Protein AF-T1GDN4-F1 (afdb_monomer_lite)

Secondary structure (DSSP, 8-state):
-HHHHHHHHHHHHHHHHHHHHHHTSHHHHHHHS-TTS--HHHHHHHHHTSS-HHHHHHHHHHHHHHHTPPPPP--S-HHHHHHTT-TTS--GGGSTTTTHHHHHHHHHSPPTTTTS--HHHHHHHHHHHHHHHTTTT--

Organism: Megaselia scalaris (NCBI:txid36166)

Sequence (139 aa):
MDKNKDARELRYTSSRLALLSVLKSWTGILEFCDPSRPSGLKAVVDILYLNQLDVRKAILDLFYELIGLPQIIWTDEYSVALSLVDPSDFQDAWLLNNGFVAMEGRCILPSLANRVPNICEQNLAIILYSFLETGLLRT

Foldseek 3Di:
DVVVVVVVVVVLVVVLVVLLVLLLDPNSCCVQLPPVDDRVLLVLLVQCVDPDPVSVVSSVVSVCVSLVADDFDDDPDPVNRVVVRPLLDDDPCCDPVHQNPNVSCVSPPDDPCVVPDDVSVVSSVSSVVSNVVSPSPVD

Radius of gyration: 18.45 Å; chains: 1; bounding box: 52×32×52 Å

Structure (mmCIF, N/CA/C/O backbone):
data_AF-T1GDN4-F1
#
_entry.id   AF-T1GDN4-F1
#
loop_
_atom_site.group_PDB
_atom_site.id
_atom_site.type_symbol
_atom_site.label_atom_id
_atom_site.label_alt_id
_atom_site.label_comp_id
_atom_site.label_asym_id
_atom_site.label_entity_id
_atom_site.label_seq_id
_atom_site.pdbx_PDB_ins_code
_atom_site.Cartn_x
_atom_site.Cartn_y
_atom_site.Cartn_z
_atom_site.occupancy
_atom_site.B_iso_or_equiv
_atom_site.auth_seq_id
_atom_site.auth_comp_id
_atom_site.auth_asym_id
_atom_site.auth_atom_id
_atom_site.pdbx_PDB_model_num
ATOM 1 N N . MET A 1 1 ? -27.683 11.343 -9.724 1.00 53.19 1 MET A N 1
ATOM 2 C CA . MET A 1 1 ? -27.254 10.124 -9.009 1.00 53.19 1 MET A CA 1
ATOM 3 C C . MET A 1 1 ? -25.727 10.030 -8.947 1.00 53.19 1 MET A C 1
ATOM 5 O O . MET A 1 1 ? -25.234 9.718 -7.874 1.00 53.19 1 MET A O 1
ATOM 9 N N . ASP A 1 2 ? -24.997 10.434 -10.000 1.00 66.88 2 ASP A N 1
ATOM 10 C CA . ASP A 1 2 ? -23.515 10.489 -10.030 1.00 66.88 2 ASP A CA 1
ATOM 11 C C . ASP A 1 2 ? -22.856 11.321 -8.928 1.00 66.88 2 ASP A C 1
ATOM 13 O O . ASP A 1 2 ? -22.033 10.806 -8.185 1.00 66.88 2 ASP A O 1
ATOM 17 N N . LYS A 1 3 ? -23.290 12.573 -8.723 1.00 73.94 3 LYS A N 1
ATOM 18 C CA . LYS A 1 3 ? -22.607 13.495 -7.792 1.00 73.94 3 LYS A CA 1
ATOM 19 C C . LYS A 1 3 ? -22.409 12.953 -6.369 1.00 73.94 3 LYS A C 1
ATOM 21 O O . LYS A 1 3 ? -21.459 13.336 -5.696 1.00 73.94 3 LYS A O 1
ATOM 26 N N . ASN A 1 4 ? -23.318 12.102 -5.885 1.00 79.38 4 ASN A N 1
ATOM 27 C CA . ASN A 1 4 ? -23.214 11.531 -4.539 1.00 79.38 4 ASN A CA 1
ATOM 28 C C . ASN A 1 4 ? -22.247 10.335 -4.492 1.00 79.38 4 ASN A C 1
ATOM 30 O O . ASN A 1 4 ? -21.614 10.092 -3.466 1.00 79.38 4 ASN A O 1
ATOM 34 N N . LYS A 1 5 ? -22.115 9.606 -5.606 1.00 81.50 5 LYS A N 1
ATOM 35 C CA . LYS A 1 5 ? -21.137 8.531 -5.766 1.00 81.50 5 LYS A CA 1
ATOM 36 C C . LYS A 1 5 ? -19.724 9.113 -5.853 1.00 81.50 5 LYS A C 1
ATOM 38 O O . LYS A 1 5 ? -18.879 8.725 -5.053 1.00 81.50 5 LYS A O 1
ATOM 43 N N . ASP A 1 6 ? -19.531 10.140 -6.679 1.00 86.38 6 ASP A N 1
ATOM 44 C CA . ASP A 1 6 ? -18.246 10.841 -6.822 1.00 86.38 6 ASP A CA 1
ATOM 45 C C . ASP A 1 6 ? -17.782 11.450 -5.491 1.00 86.38 6 ASP A C 1
ATOM 47 O O . ASP A 1 6 ? -16.626 11.328 -5.090 1.00 86.38 6 ASP A O 1
ATOM 51 N N . ALA A 1 7 ? -18.707 12.065 -4.745 1.00 90.75 7 ALA A N 1
ATOM 52 C CA . ALA A 1 7 ? -18.406 12.621 -3.429 1.00 90.75 7 ALA A CA 1
ATOM 53 C C . ALA A 1 7 ? -17.996 11.544 -2.411 1.00 90.75 7 ALA A C 1
ATOM 55 O O . ALA A 1 7 ? -17.174 11.808 -1.532 1.00 90.75 7 ALA A O 1
ATOM 56 N N . ARG A 1 8 ? -18.564 10.335 -2.503 1.00 86.69 8 ARG A N 1
ATOM 57 C CA . ARG A 1 8 ? -18.200 9.202 -1.643 1.00 86.69 8 ARG A CA 1
ATOM 58 C C . ARG A 1 8 ? -16.817 8.660 -2.003 1.00 86.69 8 ARG A C 1
ATOM 60 O O . ARG A 1 8 ? -16.023 8.425 -1.097 1.00 86.69 8 ARG A O 1
ATOM 67 N N . GLU A 1 9 ? -16.519 8.510 -3.288 1.00 88.12 9 GLU A N 1
ATOM 68 C CA . GLU A 1 9 ? -15.201 8.079 -3.772 1.00 88.12 9 GLU A CA 1
ATOM 69 C C . GLU A 1 9 ? -14.108 9.071 -3.360 1.00 88.12 9 GLU A C 1
ATOM 71 O O . GLU A 1 9 ? -13.116 8.672 -2.752 1.00 88.12 9 GLU A O 1
ATOM 76 N N . LEU A 1 10 ? -14.345 10.374 -3.545 1.00 91.94 10 LEU A N 1
ATOM 77 C CA . LEU A 1 10 ? -13.427 11.426 -3.104 1.00 91.94 10 LEU A CA 1
ATOM 78 C C . LEU A 1 10 ? -13.133 11.340 -1.599 1.00 91.94 10 LEU A C 1
ATOM 80 O O . LEU A 1 10 ? -11.984 11.478 -1.174 1.00 91.94 10 LEU A O 1
ATOM 84 N N . ARG A 1 11 ? -14.165 11.090 -0.781 1.00 91.19 11 ARG A N 1
ATOM 85 C CA . ARG A 1 11 ? -14.001 10.914 0.668 1.00 91.19 11 ARG A CA 1
ATOM 86 C C . ARG A 1 11 ? -13.114 9.715 0.976 1.00 91.19 11 ARG A C 1
ATOM 88 O O . ARG A 1 11 ? -12.174 9.889 1.744 1.00 91.19 11 ARG A O 1
ATOM 95 N N . TYR A 1 12 ? -13.342 8.563 0.346 1.00 89.25 12 TYR A N 1
ATOM 96 C CA . TYR A 1 12 ? -12.489 7.388 0.543 1.00 89.25 12 TYR A CA 1
ATOM 97 C C . TYR A 1 12 ? -11.032 7.646 0.157 1.00 89.25 12 TYR A C 1
ATOM 99 O O . TYR A 1 12 ? -10.131 7.316 0.930 1.00 89.25 12 TYR A O 1
ATOM 107 N N . THR A 1 13 ? -10.784 8.280 -0.989 1.00 91.12 13 THR A N 1
ATOM 108 C CA . THR A 1 13 ? -9.422 8.613 -1.424 1.00 91.12 13 THR A CA 1
ATOM 109 C C . THR A 1 13 ? -8.752 9.580 -0.451 1.00 91.12 13 THR A C 1
ATOM 111 O O . THR A 1 13 ? -7.620 9.346 -0.034 1.00 91.12 13 THR A O 1
ATOM 114 N N . SER A 1 14 ? -9.460 10.629 -0.022 1.00 93.75 14 SER A N 1
ATOM 115 C CA . SER A 1 14 ? -8.927 11.597 0.944 1.00 93.75 14 SER A CA 1
ATOM 116 C C . SER A 1 14 ? -8.620 10.964 2.305 1.00 93.75 14 SER A C 1
ATOM 118 O O . SER A 1 14 ? -7.544 11.199 2.852 1.00 93.75 14 SER A O 1
ATOM 120 N N . SER A 1 15 ? -9.506 10.106 2.828 1.00 92.56 15 SER A N 1
ATOM 121 C CA . SER A 1 15 ? -9.285 9.412 4.099 1.00 92.56 15 SER A CA 1
ATOM 122 C C . SER A 1 15 ? -8.142 8.410 4.005 1.00 92.56 15 SER A C 1
ATOM 124 O O . SER A 1 15 ? -7.339 8.323 4.929 1.00 92.56 15 SER A O 1
ATOM 126 N N . ARG A 1 16 ? -8.029 7.688 2.884 1.00 92.88 16 ARG A N 1
ATOM 127 C CA . ARG A 1 16 ? -6.924 6.757 2.629 1.00 92.88 16 ARG A CA 1
ATOM 128 C C . ARG A 1 16 ? -5.589 7.495 2.629 1.00 92.88 16 ARG A C 1
ATOM 130 O O . ARG A 1 16 ? -4.697 7.113 3.376 1.00 92.88 16 ARG A O 1
ATOM 137 N N . LEU A 1 17 ? -5.469 8.586 1.873 1.00 94.00 17 LEU A N 1
ATOM 138 C CA . LEU A 1 17 ? -4.240 9.387 1.826 1.00 94.00 17 LEU A CA 1
ATOM 139 C C . LEU A 1 17 ? -3.889 10.005 3.185 1.00 94.00 17 LEU A C 1
ATOM 141 O O . LEU A 1 17 ? -2.719 10.025 3.560 1.00 94.00 17 LEU A O 1
ATOM 145 N N . ALA A 1 18 ? -4.888 10.475 3.938 1.00 93.69 18 ALA A N 1
ATOM 146 C CA . ALA A 1 18 ? -4.680 11.008 5.281 1.00 93.69 18 ALA A CA 1
ATOM 147 C C . ALA A 1 18 ? -4.193 9.930 6.263 1.00 93.69 18 ALA A C 1
ATOM 149 O O . ALA A 1 18 ? -3.255 10.163 7.018 1.00 93.69 18 ALA A O 1
ATOM 150 N N . LEU A 1 19 ? -4.785 8.733 6.239 1.00 92.75 19 LEU A N 1
ATOM 151 C CA . LEU A 1 19 ? -4.333 7.625 7.082 1.00 92.75 19 LEU A CA 1
ATOM 152 C C . LEU A 1 19 ? -2.925 7.166 6.699 1.00 92.75 19 LEU A C 1
ATOM 154 O O . LEU A 1 19 ? -2.099 6.943 7.578 1.00 92.75 19 LEU A O 1
ATOM 158 N N . LEU A 1 20 ? -2.621 7.077 5.404 1.00 93.31 20 LEU A N 1
ATOM 159 C CA . LEU A 1 20 ? -1.283 6.717 4.933 1.00 93.31 20 LEU A CA 1
ATOM 160 C C . LEU A 1 20 ? -0.230 7.737 5.351 1.00 93.31 20 LEU A C 1
ATOM 162 O O . LEU A 1 20 ? 0.859 7.339 5.755 1.00 93.31 20 LEU A O 1
ATOM 166 N N . SER A 1 21 ? -0.527 9.035 5.270 1.00 92.12 21 SER A N 1
ATOM 167 C CA . SER A 1 21 ? 0.432 10.069 5.664 1.00 92.12 21 SER A CA 1
ATOM 168 C C . SER A 1 21 ? 0.699 10.050 7.169 1.00 92.12 21 SER A C 1
ATOM 170 O O . SER A 1 21 ? 1.854 10.160 7.579 1.00 92.12 21 SER A O 1
ATOM 172 N N . VAL A 1 22 ? -0.335 9.820 7.985 1.00 92.12 22 VAL A N 1
ATOM 173 C CA . VAL A 1 22 ? -0.204 9.655 9.439 1.00 92.12 22 VAL A CA 1
ATOM 174 C C . VAL A 1 22 ? 0.612 8.403 9.762 1.00 92.12 22 VAL A C 1
ATOM 176 O O . VAL A 1 22 ? 1.624 8.507 10.4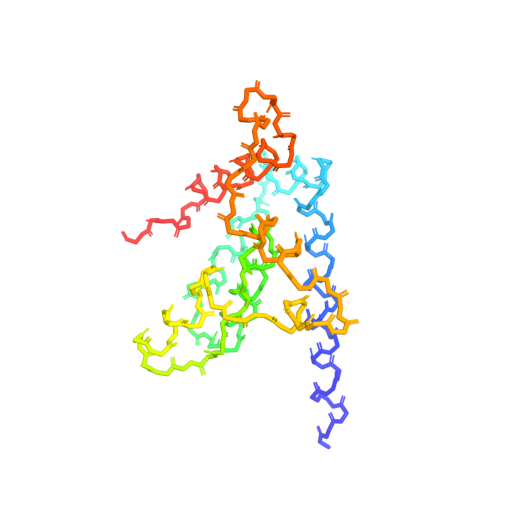52 1.00 92.12 22 VAL A O 1
ATOM 179 N N . LEU A 1 23 ? 0.237 7.241 9.223 1.00 89.56 23 LEU A N 1
ATOM 180 C CA . LEU A 1 23 ? 0.871 5.956 9.540 1.00 89.56 23 LEU A CA 1
ATOM 181 C C . LEU A 1 23 ? 2.284 5.807 8.962 1.00 89.56 23 LEU A C 1
ATOM 183 O O . LEU A 1 23 ? 3.060 5.014 9.478 1.00 89.56 23 LEU A O 1
ATOM 187 N N . LYS A 1 24 ? 2.651 6.560 7.919 1.00 89.00 24 LYS A N 1
ATOM 188 C CA . LYS A 1 24 ? 4.036 6.614 7.413 1.00 89.00 24 LYS A CA 1
ATOM 189 C C . LYS A 1 24 ? 4.913 7.609 8.182 1.00 89.00 24 LYS A C 1
ATOM 191 O O . LYS A 1 24 ? 6.123 7.633 7.969 1.00 89.00 24 LYS A O 1
ATOM 196 N N . SER A 1 25 ? 4.333 8.421 9.067 1.00 90.31 25 SER A N 1
ATOM 197 C CA . SER A 1 25 ? 5.066 9.370 9.907 1.00 90.31 25 SER A CA 1
ATOM 198 C C . SER A 1 25 ? 5.299 8.810 11.311 1.00 90.31 25 SER A C 1
ATOM 200 O O . SER A 1 25 ? 4.395 8.252 11.926 1.00 90.31 25 SER A O 1
ATOM 202 N N . TRP A 1 26 ? 6.495 9.014 11.862 1.00 86.94 26 TRP A N 1
ATOM 203 C CA . TRP A 1 26 ? 6.831 8.557 13.216 1.00 86.94 26 TRP A CA 1
ATOM 204 C C . TRP A 1 26 ? 5.920 9.150 14.293 1.00 86.94 26 TRP A C 1
ATOM 206 O O . TRP A 1 26 ? 5.455 8.441 15.179 1.00 86.94 26 TRP A O 1
ATOM 216 N N . THR A 1 27 ? 5.636 10.450 14.204 1.00 89.88 27 THR A N 1
ATOM 217 C CA . THR A 1 27 ? 4.743 11.137 15.145 1.00 89.88 27 THR A CA 1
ATOM 218 C C . THR A 1 27 ? 3.311 10.629 15.029 1.00 89.88 27 THR A C 1
ATOM 220 O O . THR A 1 27 ? 2.648 10.439 16.044 1.00 89.88 27 THR A O 1
ATOM 223 N N . GLY A 1 28 ? 2.848 10.359 13.806 1.00 89.19 28 GLY A N 1
ATOM 224 C CA . GLY A 1 28 ? 1.527 9.798 13.568 1.00 89.19 28 GLY A CA 1
ATOM 225 C C . GLY A 1 28 ? 1.385 8.390 14.132 1.00 89.19 28 GLY A C 1
ATOM 226 O O . GLY A 1 28 ? 0.391 8.127 14.796 1.00 89.19 28 GLY A O 1
ATOM 227 N N . ILE A 1 29 ? 2.383 7.517 13.960 1.00 87.00 29 ILE A N 1
ATOM 228 C CA . ILE A 1 29 ? 2.378 6.176 14.570 1.00 87.00 29 ILE A CA 1
ATOM 229 C C . ILE A 1 29 ? 2.291 6.280 16.095 1.00 87.00 29 ILE A C 1
ATOM 231 O O . ILE A 1 29 ? 1.457 5.614 16.698 1.00 87.00 29 ILE A O 1
ATOM 235 N N . LEU A 1 30 ? 3.110 7.129 16.723 1.00 86.88 30 LEU A N 1
ATOM 236 C CA . LEU A 1 30 ? 3.123 7.267 18.183 1.00 86.88 30 LEU A CA 1
ATOM 237 C C . LEU A 1 30 ? 1.772 7.732 18.739 1.00 86.88 30 LEU A C 1
ATOM 239 O O . LEU A 1 30 ? 1.274 7.141 19.691 1.00 86.88 30 LEU A O 1
ATOM 243 N N . GLU A 1 31 ? 1.155 8.744 18.127 1.00 87.00 31 GLU A N 1
ATOM 244 C CA . GLU A 1 31 ? -0.150 9.253 18.572 1.00 87.00 31 GLU A CA 1
ATOM 245 C C . GLU A 1 31 ? -1.301 8.287 18.244 1.00 87.00 31 GLU A C 1
ATOM 247 O O . GLU A 1 31 ? -2.265 8.184 19.002 1.00 87.00 31 GLU A O 1
ATOM 252 N N . PHE A 1 32 ? -1.226 7.571 17.119 1.00 86.25 32 PHE A N 1
ATOM 253 C CA . PHE A 1 32 ? -2.293 6.676 16.657 1.00 86.25 32 PHE A CA 1
ATOM 254 C C . PHE A 1 32 ? -2.270 5.305 17.355 1.00 86.25 32 PHE A C 1
ATOM 256 O O . PHE A 1 32 ? -3.316 4.663 17.517 1.00 86.25 32 PHE A O 1
ATOM 263 N N . CYS A 1 33 ? -1.087 4.872 17.797 1.00 82.81 33 CYS A N 1
ATOM 264 C CA . CYS A 1 33 ? -0.850 3.626 18.527 1.00 82.81 33 CYS A CA 1
ATOM 265 C C . CYS A 1 33 ? -0.740 3.818 20.051 1.00 82.81 33 CYS A C 1
ATOM 267 O O . CYS A 1 33 ? -0.380 2.867 20.743 1.00 82.81 33 CYS A O 1
ATOM 269 N N . ASP A 1 34 ? -1.035 5.008 20.584 1.00 83.44 34 ASP A N 1
ATOM 270 C CA . ASP A 1 34 ? -0.934 5.298 22.018 1.00 83.44 34 ASP A CA 1
ATOM 271 C C . ASP A 1 34 ? -1.860 4.373 22.844 1.00 83.44 34 ASP A C 1
ATOM 273 O O . ASP A 1 34 ? -3.083 4.430 22.678 1.00 83.44 34 ASP A O 1
ATOM 277 N N . PRO A 1 35 ? -1.320 3.535 23.752 1.00 79.25 35 PRO A N 1
ATOM 278 C CA . PRO A 1 35 ? -2.116 2.619 24.569 1.00 79.25 35 PRO A CA 1
ATOM 279 C C . PRO A 1 35 ? -2.952 3.326 25.645 1.00 79.25 35 PRO A C 1
ATOM 281 O O . PRO A 1 35 ? -3.868 2.721 26.201 1.00 79.25 35 PRO A O 1
ATOM 284 N N . SER A 1 36 ? -2.648 4.587 25.970 1.00 81.56 36 SER A N 1
ATOM 285 C CA . SER A 1 36 ? -3.406 5.373 26.952 1.00 81.56 36 SER A CA 1
ATOM 286 C C . SER A 1 36 ? -4.719 5.932 26.393 1.00 81.56 36 SER A C 1
ATOM 288 O O . SER A 1 36 ? -5.597 6.353 27.151 1.00 81.56 36 SER A O 1
ATOM 290 N N . ARG A 1 37 ? -4.875 5.915 25.065 1.00 80.62 37 ARG A N 1
ATOM 291 C CA . ARG A 1 37 ? -6.046 6.403 24.334 1.00 80.62 37 ARG A CA 1
ATOM 292 C C . ARG A 1 37 ? -6.723 5.241 23.603 1.00 80.62 37 ARG A C 1
ATOM 294 O O . ARG A 1 37 ? -6.091 4.217 23.352 1.00 80.62 37 ARG A O 1
ATOM 301 N N . PRO A 1 38 ? -8.015 5.356 23.238 1.00 73.88 38 PRO A N 1
ATOM 302 C CA . PRO A 1 38 ? -8.621 4.388 22.332 1.00 73.88 38 PRO A CA 1
ATOM 303 C C . PRO A 1 38 ? -7.830 4.384 21.018 1.00 73.88 38 PRO A C 1
ATOM 305 O O . PRO A 1 38 ? -7.860 5.359 20.268 1.00 73.88 38 PRO A O 1
ATOM 308 N N . SER A 1 39 ? -7.087 3.302 20.772 1.00 79.31 39 SER A N 1
ATOM 309 C CA . SER A 1 39 ? -6.190 3.213 19.622 1.00 79.31 39 SER A CA 1
ATOM 310 C C . SER A 1 39 ? -6.989 3.299 18.324 1.00 79.31 39 SER A C 1
ATOM 312 O O . SER A 1 39 ? -7.844 2.453 18.042 1.00 79.31 39 SER A O 1
ATOM 314 N N . GLY A 1 40 ? -6.674 4.301 17.499 1.00 83.94 40 GLY A N 1
ATOM 315 C CA . GLY A 1 40 ? -7.249 4.425 16.159 1.00 83.94 40 GLY A CA 1
ATOM 316 C C . GLY A 1 40 ? -6.930 3.205 15.294 1.00 83.94 40 GLY A C 1
ATOM 317 O O . GLY A 1 40 ? -7.723 2.819 14.437 1.00 83.94 40 GLY A O 1
ATOM 318 N N . LEU A 1 41 ? -5.809 2.538 15.576 1.00 86.00 41 LEU A N 1
ATOM 319 C CA . LEU A 1 41 ? -5.371 1.336 14.883 1.00 86.00 41 LEU A CA 1
ATOM 320 C C . LEU A 1 41 ? -6.295 0.149 15.176 1.00 86.00 41 LEU A C 1
ATOM 322 O O . LEU A 1 41 ? -6.692 -0.559 14.250 1.00 86.00 41 LEU A O 1
ATOM 326 N N . LYS A 1 42 ? -6.751 0.004 16.427 1.00 88.00 42 LYS A N 1
ATOM 327 C CA . LYS A 1 42 ? -7.787 -0.976 16.773 1.00 88.00 42 LYS A CA 1
ATOM 328 C C . LYS A 1 42 ? -9.099 -0.693 16.040 1.00 88.00 42 LYS A C 1
ATOM 330 O O . LYS A 1 42 ? -9.680 -1.620 15.492 1.00 88.00 42 LYS A O 1
ATOM 335 N N . ALA A 1 43 ? -9.528 0.566 15.948 1.00 89.12 43 ALA A N 1
ATOM 336 C CA . ALA A 1 43 ? -10.746 0.908 15.210 1.00 89.12 43 ALA A CA 1
ATOM 337 C C . ALA A 1 43 ? -10.657 0.521 13.720 1.00 89.12 43 ALA A C 1
ATOM 339 O O . ALA A 1 43 ? -11.615 -0.012 13.166 1.00 89.12 43 ALA A O 1
ATOM 340 N N . VAL A 1 44 ? -9.503 0.733 13.077 1.00 89.38 44 VAL A N 1
ATOM 341 C CA . VAL A 1 44 ? -9.261 0.304 11.684 1.00 89.38 44 VAL A CA 1
ATOM 342 C C . VAL A 1 44 ? -9.336 -1.220 11.548 1.00 89.38 44 VAL A C 1
ATOM 344 O O . VAL A 1 44 ? -9.940 -1.720 10.599 1.00 89.38 44 VAL A O 1
ATOM 347 N N . VAL A 1 45 ? -8.772 -1.960 12.505 1.00 89.19 45 VAL A N 1
ATOM 348 C CA . VAL A 1 45 ? -8.857 -3.428 12.545 1.00 89.19 45 VAL A CA 1
ATOM 349 C C . VAL A 1 45 ? -10.300 -3.890 12.759 1.00 89.19 45 VAL A C 1
ATOM 351 O O . VAL A 1 45 ? -10.775 -4.757 12.035 1.00 89.19 45 VAL A O 1
ATOM 354 N N . ASP A 1 46 ? -11.037 -3.273 13.679 1.00 89.12 46 ASP A N 1
ATOM 355 C CA . ASP A 1 46 ? -12.429 -3.626 13.974 1.00 89.12 46 ASP A CA 1
ATOM 356 C C . ASP A 1 46 ? -13.346 -3.399 12.752 1.00 89.12 46 ASP A C 1
ATOM 358 O O . ASP A 1 46 ? -14.282 -4.169 12.520 1.00 89.12 46 ASP A O 1
ATOM 362 N N . ILE A 1 47 ? -13.041 -2.404 11.907 1.00 90.25 47 ILE A N 1
ATOM 363 C CA . ILE A 1 47 ? -13.765 -2.150 10.651 1.00 90.25 47 ILE A CA 1
ATOM 364 C C . ILE A 1 47 ? -13.648 -3.323 9.663 1.00 90.25 47 ILE A C 1
ATOM 366 O O . ILE A 1 47 ? -14.613 -3.594 8.942 1.00 90.25 47 ILE A O 1
ATOM 370 N N . LEU A 1 48 ? -12.528 -4.060 9.629 1.00 87.50 48 LEU A N 1
ATOM 371 C CA . LEU A 1 48 ? -12.394 -5.244 8.762 1.00 87.50 48 LEU A CA 1
ATOM 372 C C . LEU A 1 48 ? -13.451 -6.310 9.074 1.00 87.50 48 LEU A C 1
ATOM 374 O O . LEU A 1 48 ? -13.931 -6.993 8.164 1.00 87.50 48 LEU A O 1
ATOM 378 N N . TYR A 1 49 ? -13.834 -6.425 10.346 1.00 86.25 49 TYR A N 1
ATOM 379 C CA . TYR A 1 49 ? -14.806 -7.404 10.825 1.00 86.25 49 TYR A CA 1
ATOM 380 C C . TYR A 1 49 ? -16.261 -6.979 10.588 1.00 86.25 49 TYR A C 1
ATOM 382 O O . TYR A 1 49 ? -17.176 -7.784 10.772 1.00 86.25 49 TYR A O 1
ATOM 390 N N . LEU A 1 50 ? -16.509 -5.753 10.113 1.00 89.06 50 LEU A N 1
ATOM 391 C CA . LEU A 1 50 ? -17.846 -5.335 9.700 1.00 89.06 50 LEU A CA 1
ATOM 392 C C . LEU A 1 50 ? -18.302 -6.119 8.465 1.00 89.06 50 LEU A C 1
ATOM 394 O O . LEU A 1 50 ? -17.524 -6.419 7.555 1.00 89.06 50 LEU A O 1
ATOM 398 N N . ASN A 1 51 ? -19.602 -6.410 8.393 1.00 88.19 51 ASN A N 1
ATOM 399 C CA . ASN A 1 51 ? -20.215 -7.096 7.254 1.00 88.19 51 ASN A CA 1
ATOM 400 C C . ASN A 1 51 ? -20.531 -6.123 6.098 1.00 88.19 51 ASN A C 1
ATOM 402 O O . ASN A 1 51 ? -21.655 -6.060 5.604 1.00 88.19 51 ASN A O 1
ATOM 406 N N . GLN A 1 52 ? -19.551 -5.302 5.714 1.00 89.94 52 GLN A N 1
ATOM 407 C CA . GLN A 1 52 ? -19.649 -4.340 4.616 1.00 89.94 52 GLN A CA 1
ATOM 408 C C . GLN A 1 52 ? -18.476 -4.538 3.654 1.00 89.94 52 GLN A C 1
ATOM 410 O O . GLN A 1 52 ? -17.355 -4.110 3.929 1.00 89.94 52 GLN A O 1
ATOM 415 N N . LEU A 1 53 ? -18.741 -5.180 2.512 1.00 88.62 53 LEU A N 1
ATOM 416 C CA . LEU A 1 53 ? -17.704 -5.559 1.547 1.00 88.62 53 LEU A CA 1
ATOM 417 C C . LEU A 1 53 ? -16.945 -4.351 0.985 1.00 88.62 53 LEU A C 1
ATOM 419 O O . LEU A 1 53 ? -15.722 -4.394 0.930 1.00 88.62 53 LEU A O 1
ATOM 423 N N . ASP A 1 54 ? -17.638 -3.266 0.633 1.00 87.62 54 ASP A N 1
ATOM 424 C CA . ASP A 1 54 ? -16.997 -2.058 0.085 1.00 87.62 54 ASP A CA 1
ATOM 425 C C . ASP A 1 54 ? -15.989 -1.446 1.064 1.00 87.62 54 ASP A C 1
ATOM 427 O O . ASP A 1 54 ? -14.895 -1.038 0.680 1.00 87.62 54 ASP A O 1
ATOM 431 N N . VAL A 1 55 ? -16.356 -1.396 2.347 1.00 89.81 55 VAL A N 1
ATOM 432 C CA . VAL A 1 55 ? -15.505 -0.824 3.395 1.00 89.81 55 VAL A CA 1
ATOM 433 C C . VAL A 1 55 ? -14.321 -1.744 3.669 1.00 89.81 55 VAL A C 1
ATOM 435 O O . VAL A 1 55 ? -13.192 -1.269 3.767 1.00 89.81 55 VAL A O 1
ATOM 438 N N . ARG A 1 56 ? -14.552 -3.062 3.715 1.00 90.56 56 ARG A N 1
ATOM 439 C CA . ARG A 1 56 ? -13.480 -4.049 3.877 1.00 90.56 56 ARG A CA 1
ATOM 440 C C . ARG A 1 56 ? -12.473 -3.982 2.728 1.00 90.56 56 ARG A C 1
ATOM 442 O O . ARG A 1 56 ? -11.276 -3.989 2.990 1.00 90.56 56 ARG A O 1
ATOM 449 N N . LYS A 1 57 ? -12.942 -3.860 1.481 1.00 89.62 57 LYS A N 1
ATOM 450 C CA . LYS A 1 57 ? -12.081 -3.673 0.300 1.00 89.62 57 LYS A CA 1
ATOM 451 C C . LYS A 1 57 ? -11.239 -2.404 0.417 1.00 89.62 57 LYS A C 1
ATOM 453 O O . LYS A 1 57 ? -10.026 -2.482 0.289 1.00 89.62 57 LYS A O 1
ATOM 458 N N . ALA A 1 58 ? -11.851 -1.272 0.769 1.00 90.00 58 ALA A N 1
ATOM 459 C CA . ALA A 1 58 ? -11.130 -0.007 0.930 1.00 90.00 58 ALA A CA 1
ATOM 460 C C . ALA A 1 58 ? -10.053 -0.055 2.033 1.00 90.00 58 ALA A C 1
ATOM 462 O O . ALA A 1 58 ? -8.987 0.543 1.890 1.00 90.00 58 ALA A O 1
ATOM 463 N N . ILE A 1 59 ? -10.317 -0.767 3.134 1.00 91.81 59 ILE A N 1
ATOM 464 C CA . ILE A 1 59 ? -9.341 -0.968 4.216 1.00 91.81 59 ILE A CA 1
ATOM 465 C C . ILE A 1 59 ? -8.224 -1.925 3.770 1.00 91.81 59 ILE A C 1
ATOM 467 O O . ILE A 1 59 ? -7.062 -1.700 4.097 1.00 91.81 59 ILE A O 1
ATOM 471 N N . LEU A 1 60 ? -8.538 -2.973 3.006 1.00 90.69 60 LEU A N 1
ATOM 472 C CA . LEU A 1 60 ? -7.515 -3.849 2.433 1.00 90.69 60 LEU A CA 1
ATOM 473 C C . LEU A 1 60 ? -6.617 -3.070 1.468 1.00 90.69 60 LEU A C 1
ATOM 475 O O . LEU A 1 60 ? -5.402 -3.135 1.612 1.00 90.69 60 LEU A O 1
ATOM 479 N N . ASP A 1 61 ? -7.181 -2.245 0.585 1.00 90.38 61 ASP A N 1
ATOM 480 C CA . ASP A 1 61 ? -6.402 -1.379 -0.311 1.00 90.38 61 ASP A CA 1
ATOM 481 C C . ASP A 1 61 ? -5.459 -0.441 0.465 1.00 90.38 61 ASP A C 1
ATOM 483 O O . ASP A 1 61 ? -4.316 -0.232 0.052 1.00 90.38 61 ASP A O 1
ATOM 487 N N . LEU A 1 62 ? -5.917 0.092 1.608 1.00 91.81 62 LEU A N 1
ATOM 488 C CA . LEU A 1 62 ? -5.086 0.862 2.537 1.00 91.81 62 LEU A CA 1
ATOM 489 C C . LEU A 1 62 ? -3.921 0.015 3.076 1.00 91.81 62 LEU A C 1
ATOM 491 O O . LEU A 1 62 ? -2.794 0.503 3.109 1.00 91.81 62 LEU A O 1
ATOM 495 N N . PHE A 1 63 ? -4.165 -1.234 3.482 1.00 90.75 63 PHE A N 1
ATOM 496 C CA . PHE A 1 63 ? -3.120 -2.129 3.989 1.00 90.75 63 PHE A CA 1
ATOM 497 C C . PHE A 1 63 ? -2.087 -2.510 2.934 1.00 90.75 63 PHE A C 1
ATOM 499 O O . PHE A 1 63 ? -0.891 -2.452 3.227 1.00 90.75 63 PHE A O 1
ATOM 506 N N . TYR A 1 64 ? -2.522 -2.845 1.717 1.00 90.88 64 TYR A N 1
ATOM 507 C CA . TYR A 1 64 ? -1.615 -3.138 0.605 1.00 90.88 64 TYR A CA 1
ATOM 508 C C . TYR A 1 64 ? -0.660 -1.962 0.367 1.00 90.88 64 TYR A C 1
ATOM 510 O O . TYR A 1 64 ? 0.556 -2.145 0.335 1.00 90.88 64 TYR A O 1
ATOM 518 N N . GLU A 1 65 ? -1.180 -0.735 0.314 1.00 91.75 65 GLU A N 1
ATOM 519 C CA . GLU A 1 65 ? -0.350 0.454 0.099 1.00 91.75 65 GLU A CA 1
ATOM 520 C C . GLU A 1 65 ? 0.509 0.845 1.314 1.00 91.75 65 GLU A C 1
ATOM 522 O O . GLU A 1 65 ? 1.608 1.394 1.159 1.00 91.75 65 GLU A O 1
ATOM 527 N N . LEU A 1 66 ? 0.026 0.585 2.531 1.00 91.31 66 LEU A N 1
ATOM 528 C CA . LEU A 1 66 ? 0.774 0.863 3.755 1.00 91.31 66 LEU A CA 1
ATOM 529 C C . LEU A 1 66 ? 2.003 -0.041 3.870 1.00 91.31 66 LEU A C 1
ATOM 531 O O . LEU A 1 66 ? 3.084 0.448 4.193 1.00 91.31 66 LEU A O 1
ATOM 535 N N . ILE A 1 67 ? 1.832 -1.334 3.584 1.00 89.31 67 ILE A N 1
ATOM 536 C CA . ILE A 1 67 ? 2.893 -2.348 3.657 1.00 89.31 67 ILE A CA 1
ATOM 537 C C . ILE A 1 67 ? 3.797 -2.295 2.413 1.00 89.31 67 ILE A C 1
ATOM 539 O O . ILE A 1 67 ? 4.932 -2.761 2.453 1.00 89.31 67 ILE A O 1
ATOM 543 N N . GLY A 1 68 ? 3.331 -1.674 1.326 1.00 87.81 68 GLY A N 1
ATOM 544 C CA . GLY A 1 68 ? 4.074 -1.579 0.069 1.00 87.81 68 GLY A CA 1
ATOM 545 C C . GLY A 1 68 ? 3.956 -2.838 -0.789 1.00 87.81 68 GLY A C 1
ATOM 546 O O . GLY A 1 68 ? 4.867 -3.149 -1.550 1.00 87.81 68 GLY A O 1
ATOM 547 N N . LEU A 1 69 ? 2.848 -3.567 -0.658 1.00 88.12 69 LEU A N 1
ATOM 548 C CA . LEU A 1 69 ? 2.526 -4.717 -1.496 1.00 88.12 69 LEU A CA 1
ATOM 549 C C . LEU A 1 69 ? 1.858 -4.258 -2.803 1.00 88.12 69 LEU A C 1
ATOM 551 O O . LEU A 1 69 ? 1.117 -3.268 -2.795 1.00 88.12 69 LEU A O 1
ATOM 555 N N . PRO A 1 70 ? 2.069 -4.975 -3.922 1.00 84.94 70 PRO A N 1
ATOM 556 C CA . PRO A 1 70 ? 1.373 -4.677 -5.167 1.00 84.94 70 PRO A CA 1
ATOM 557 C C . PRO A 1 70 ? -0.140 -4.850 -4.984 1.00 84.94 70 PRO A C 1
ATOM 559 O O . PRO A 1 70 ? -0.597 -5.810 -4.361 1.00 84.94 70 PRO A O 1
ATOM 562 N N . GLN A 1 71 ? -0.926 -3.914 -5.524 1.00 81.19 71 GLN A N 1
ATOM 563 C CA . GLN A 1 71 ? -2.381 -4.057 -5.544 1.00 81.19 71 GLN A CA 1
ATOM 564 C C . GLN A 1 71 ? -2.774 -5.172 -6.511 1.00 81.19 71 GLN A C 1
ATOM 566 O O . GLN A 1 71 ? -2.382 -5.162 -7.676 1.00 81.19 71 GLN A O 1
ATOM 571 N N . ILE A 1 72 ? -3.577 -6.114 -6.024 1.00 80.19 72 ILE A N 1
ATOM 572 C CA . ILE A 1 72 ? -4.057 -7.246 -6.813 1.00 80.19 72 ILE A CA 1
ATOM 573 C C . ILE A 1 72 ? -5.402 -6.875 -7.431 1.00 80.19 72 ILE A C 1
ATOM 575 O O . ILE A 1 72 ? -6.249 -6.249 -6.790 1.00 80.19 72 ILE A O 1
ATOM 579 N N . ILE A 1 73 ? -5.624 -7.295 -8.674 1.00 82.81 73 ILE A N 1
ATOM 580 C CA . ILE A 1 73 ? -6.950 -7.230 -9.284 1.00 82.81 73 ILE A CA 1
ATOM 581 C C . ILE A 1 73 ? -7.874 -8.152 -8.488 1.00 82.81 73 ILE A C 1
ATOM 583 O O . ILE A 1 73 ? -7.601 -9.343 -8.346 1.00 82.81 73 ILE A O 1
ATOM 587 N N . TRP A 1 74 ? -8.975 -7.605 -7.972 1.00 83.38 74 TRP A N 1
ATOM 588 C CA . TRP A 1 74 ? -9.984 -8.390 -7.268 1.00 83.38 74 TRP A CA 1
ATOM 589 C C . TRP A 1 74 ? -10.548 -9.465 -8.202 1.00 83.38 74 TRP A C 1
ATOM 591 O O . TRP A 1 74 ? -11.262 -9.157 -9.155 1.00 83.38 74 TRP A O 1
ATOM 601 N N . THR A 1 75 ? -10.212 -10.718 -7.914 1.00 87.06 75 THR A N 1
ATOM 602 C CA . THR A 1 75 ? -10.645 -11.906 -8.649 1.00 87.06 75 THR A CA 1
ATOM 603 C C . THR A 1 75 ? -11.145 -12.954 -7.662 1.00 87.06 75 THR A C 1
ATOM 605 O O . THR A 1 75 ? -10.670 -13.023 -6.527 1.00 87.06 75 THR A O 1
ATOM 608 N N . ASP A 1 76 ? -12.106 -13.763 -8.098 1.00 87.12 76 ASP A N 1
ATOM 609 C CA . ASP A 1 76 ? -12.657 -14.862 -7.301 1.00 87.12 76 ASP A CA 1
ATOM 610 C C . ASP A 1 76 ? -11.765 -16.119 -7.363 1.00 87.12 76 ASP A C 1
ATOM 612 O O . ASP A 1 76 ? -11.937 -17.056 -6.581 1.00 87.12 76 ASP A O 1
ATOM 616 N N . GLU A 1 77 ? -10.774 -16.138 -8.262 1.00 90.25 77 GLU A N 1
ATOM 617 C CA . GLU A 1 77 ? -9.833 -17.245 -8.432 1.00 90.25 77 GLU A CA 1
ATOM 618 C C . GLU A 1 77 ? -8.490 -16.965 -7.749 1.00 90.25 77 GLU A C 1
ATOM 620 O O . GLU A 1 77 ? -7.700 -16.125 -8.184 1.00 90.25 77 GLU A O 1
ATOM 625 N N . TYR A 1 78 ? -8.186 -17.741 -6.707 1.00 87.94 78 TYR A N 1
ATOM 626 C CA . TYR A 1 78 ? -6.934 -17.620 -5.953 1.00 87.94 78 TYR A CA 1
ATOM 627 C C . TYR A 1 78 ? -5.680 -17.778 -6.828 1.00 87.94 78 TYR A C 1
ATOM 629 O O . TYR A 1 78 ? -4.722 -17.025 -6.672 1.00 87.94 78 TYR A O 1
ATOM 637 N N . SER A 1 79 ? -5.684 -18.727 -7.770 1.00 89.94 79 SER A N 1
ATOM 638 C CA . SER A 1 79 ? -4.561 -18.957 -8.688 1.00 89.94 79 SER A CA 1
ATOM 639 C C . SER A 1 79 ? -4.253 -17.737 -9.553 1.00 89.94 79 SER A C 1
ATOM 641 O O . SER A 1 79 ? -3.084 -17.420 -9.751 1.00 89.94 79 SER A O 1
ATOM 643 N N . VAL A 1 80 ? -5.290 -17.034 -10.018 1.00 88.88 80 VAL A N 1
ATOM 644 C CA . VAL A 1 80 ? -5.151 -15.815 -10.828 1.00 88.88 80 VAL A CA 1
ATOM 645 C C . VAL A 1 80 ? -4.618 -14.668 -9.975 1.00 88.88 80 VAL A C 1
ATOM 647 O O . VAL A 1 80 ? -3.718 -13.949 -10.399 1.00 88.88 80 VAL A O 1
ATOM 650 N N . ALA A 1 81 ? -5.125 -14.515 -8.748 1.00 87.44 81 ALA A N 1
ATOM 651 C CA . ALA A 1 81 ? -4.614 -13.513 -7.816 1.00 87.44 81 ALA A CA 1
ATOM 652 C C . ALA A 1 81 ? -3.125 -13.733 -7.510 1.00 87.44 81 ALA A C 1
ATOM 654 O O . ALA A 1 81 ? -2.357 -12.775 -7.492 1.00 87.44 81 ALA A O 1
ATOM 655 N N . LEU A 1 82 ? -2.714 -14.986 -7.296 1.00 87.25 82 LEU A N 1
ATOM 656 C CA . LEU A 1 82 ? -1.336 -15.323 -6.950 1.00 87.25 82 LEU A CA 1
ATOM 657 C C . LEU A 1 82 ? -0.368 -15.097 -8.117 1.00 87.25 82 LEU A C 1
ATOM 659 O O . LEU A 1 82 ? 0.721 -14.574 -7.891 1.00 87.25 82 LEU A O 1
ATOM 663 N N . SER A 1 83 ? -0.759 -15.436 -9.352 1.00 85.94 83 SER A N 1
ATOM 664 C CA . SER A 1 83 ? 0.096 -15.209 -10.526 1.00 85.94 83 SER A CA 1
ATOM 665 C C . SER A 1 83 ? 0.400 -13.729 -10.762 1.00 85.94 83 SER A C 1
ATOM 667 O O . SER A 1 83 ? 1.485 -13.405 -11.217 1.00 85.94 83 SER A O 1
ATOM 669 N N . LEU A 1 84 ? -0.518 -12.825 -10.398 1.00 84.38 84 LEU A N 1
ATOM 670 C CA . LEU A 1 84 ? -0.334 -11.375 -10.555 1.00 84.38 84 LEU A CA 1
ATOM 671 C C . LEU A 1 84 ? 0.660 -10.762 -9.552 1.00 84.38 84 LEU A C 1
ATOM 673 O O . LEU A 1 84 ? 0.989 -9.583 -9.663 1.00 84.38 84 LEU A O 1
ATOM 677 N N . VAL A 1 85 ? 1.093 -11.524 -8.545 1.00 85.44 85 VAL A N 1
ATOM 678 C CA . VAL A 1 85 ? 1.995 -11.056 -7.478 1.00 85.44 85 VAL A CA 1
ATOM 679 C C . VAL A 1 85 ? 3.408 -11.622 -7.655 1.00 85.44 85 VAL A C 1
ATOM 681 O O . VAL A 1 85 ? 4.273 -11.350 -6.826 1.00 85.44 85 VAL A O 1
ATOM 684 N N . ASP A 1 86 ? 3.674 -12.390 -8.719 1.00 86.88 86 ASP A N 1
ATOM 685 C CA . ASP A 1 86 ? 5.017 -12.910 -8.978 1.00 86.88 86 ASP A CA 1
ATOM 686 C C . ASP A 1 86 ? 5.994 -11.743 -9.236 1.00 86.88 86 ASP A C 1
ATOM 688 O O . ASP A 1 86 ? 5.851 -11.025 -10.228 1.00 86.88 86 ASP A O 1
ATOM 692 N N . PRO A 1 87 ? 7.004 -11.528 -8.369 1.00 84.69 87 PRO A N 1
ATOM 693 C CA . PRO A 1 87 ? 7.984 -10.458 -8.560 1.00 84.69 87 PRO A CA 1
ATOM 694 C C . PRO A 1 87 ? 8.847 -10.645 -9.818 1.00 84.69 87 PRO A C 1
ATOM 696 O O . PRO A 1 87 ? 9.528 -9.705 -10.234 1.00 84.69 87 PRO A O 1
ATOM 699 N N . SER A 1 88 ? 8.837 -11.846 -10.401 1.00 86.31 88 SER A N 1
ATOM 700 C CA . SER A 1 88 ? 9.579 -12.207 -11.612 1.00 86.31 88 SER A CA 1
ATOM 701 C C . SER A 1 88 ? 8.770 -11.994 -12.891 1.00 86.31 88 SER A C 1
ATOM 703 O O . SER A 1 88 ? 9.299 -12.235 -13.977 1.00 86.31 88 SER A O 1
ATOM 705 N N . ASP A 1 89 ? 7.505 -11.581 -12.779 1.00 89.12 89 ASP A N 1
ATOM 706 C CA . ASP A 1 89 ? 6.661 -11.367 -13.947 1.00 89.12 89 ASP A CA 1
ATOM 707 C C . ASP A 1 89 ? 7.137 -10.158 -14.761 1.00 89.12 89 ASP A C 1
ATOM 709 O O . ASP A 1 89 ? 7.760 -9.222 -14.244 1.00 89.12 89 ASP A O 1
ATOM 713 N N . PHE A 1 90 ? 6.865 -10.191 -16.063 1.00 89.06 90 PHE A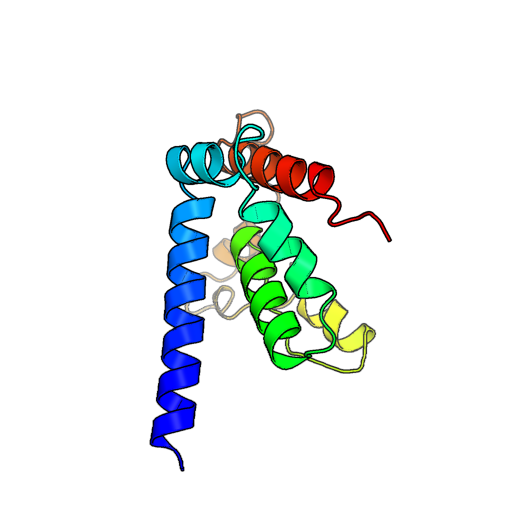 N 1
ATOM 714 C CA . PHE A 1 90 ? 7.378 -9.194 -16.995 1.00 89.06 90 PHE A CA 1
ATOM 715 C C . PHE A 1 90 ? 6.846 -7.790 -16.677 1.00 89.06 90 PHE A C 1
ATOM 717 O O . PHE A 1 90 ? 5.645 -7.578 -16.524 1.00 89.06 90 PHE A O 1
ATOM 724 N N . GLN A 1 91 ? 7.743 -6.800 -16.663 1.00 89.69 91 GLN A N 1
ATOM 725 C CA . G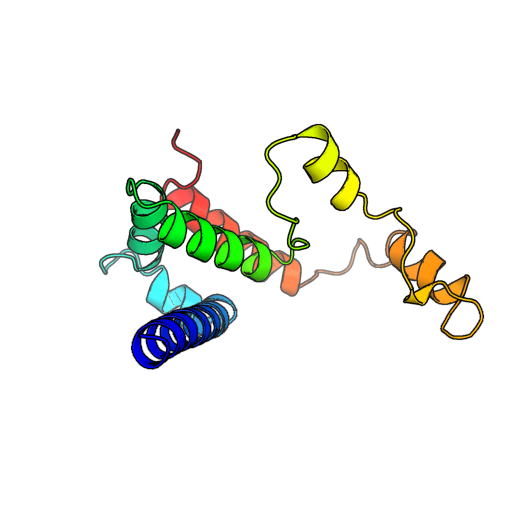LN A 1 91 ? 7.391 -5.394 -16.452 1.00 89.69 91 GLN A CA 1
ATOM 726 C C . GLN A 1 91 ? 7.760 -4.543 -17.667 1.00 89.69 91 GLN A C 1
ATOM 728 O O . GLN A 1 91 ? 8.834 -4.696 -18.246 1.00 89.69 91 GLN A O 1
ATOM 733 N N . ASP A 1 92 ? 6.937 -3.542 -17.989 1.00 92.19 92 ASP A N 1
ATOM 734 C CA . ASP A 1 92 ? 7.185 -2.614 -19.108 1.00 92.19 92 ASP A CA 1
ATOM 735 C C . ASP A 1 92 ? 8.535 -1.881 -19.003 1.00 92.19 92 ASP A C 1
ATOM 737 O O . ASP A 1 92 ? 9.146 -1.496 -20.005 1.00 92.19 92 ASP A O 1
ATOM 741 N N . ALA A 1 93 ? 9.055 -1.704 -17.786 1.00 91.19 93 ALA A N 1
ATOM 742 C CA . ALA A 1 93 ? 10.377 -1.126 -17.549 1.00 91.19 93 ALA A CA 1
ATOM 743 C C . ALA A 1 93 ? 11.524 -1.962 -18.158 1.00 91.19 93 ALA A C 1
ATOM 745 O O . ALA A 1 93 ? 12.605 -1.422 -18.417 1.00 91.19 93 ALA A O 1
ATOM 746 N N . TRP A 1 94 ? 11.290 -3.255 -18.407 1.00 93.94 94 TRP A N 1
ATOM 747 C CA . TRP A 1 94 ? 12.250 -4.203 -18.979 1.00 93.94 94 TRP A CA 1
ATOM 748 C C . TRP A 1 94 ? 12.259 -4.179 -20.513 1.00 93.94 94 TRP A C 1
ATOM 750 O O . TRP A 1 94 ? 13.063 -4.865 -21.141 1.00 93.94 94 TRP A O 1
ATOM 760 N N . LEU A 1 95 ? 11.409 -3.367 -21.150 1.00 95.00 95 LEU A N 1
ATOM 761 C CA . LEU A 1 95 ? 11.470 -3.151 -22.595 1.00 95.00 95 LEU A CA 1
ATOM 762 C C . LEU A 1 95 ? 12.819 -2.541 -23.010 1.00 95.00 95 LEU A C 1
ATOM 764 O O . LEU A 1 95 ? 13.414 -1.736 -22.288 1.00 95.00 95 LEU A O 1
ATOM 768 N N . LEU A 1 96 ? 13.265 -2.880 -24.226 1.00 93.19 96 LEU A N 1
ATOM 769 C CA . LEU A 1 96 ? 14.540 -2.420 -24.793 1.00 93.19 96 LEU A CA 1
ATOM 770 C C . LEU A 1 96 ? 14.653 -0.888 -24.847 1.00 93.19 96 LEU A C 1
ATOM 772 O O . LEU A 1 96 ? 15.724 -0.342 -24.608 1.00 93.19 96 LEU A O 1
ATOM 776 N N . ASN A 1 97 ? 13.545 -0.203 -25.146 1.00 95.25 97 ASN A N 1
ATOM 777 C CA . ASN A 1 97 ? 13.491 1.259 -25.242 1.00 95.25 97 ASN A CA 1
ATOM 778 C C . ASN A 1 97 ? 13.568 1.969 -23.876 1.00 95.25 97 ASN A C 1
ATOM 780 O O . ASN A 1 97 ? 13.733 3.184 -23.825 1.00 95.25 97 ASN A O 1
ATOM 784 N N . ASN A 1 98 ? 13.418 1.222 -22.780 1.00 91.56 98 ASN A N 1
ATOM 785 C CA . ASN A 1 98 ? 13.405 1.757 -21.428 1.00 91.56 98 ASN A CA 1
ATOM 786 C C . ASN A 1 98 ? 14.752 1.466 -20.757 1.00 91.56 98 ASN A C 1
ATOM 788 O O . ASN A 1 98 ? 15.726 2.180 -20.985 1.00 91.56 98 ASN A O 1
ATOM 792 N N . GLY A 1 99 ? 14.826 0.420 -19.931 1.00 89.44 99 GLY A N 1
ATOM 793 C CA . GLY A 1 99 ? 16.046 0.066 -19.204 1.00 89.44 99 GLY A CA 1
ATOM 794 C C . GLY A 1 99 ? 16.539 -1.359 -19.430 1.00 89.44 99 GLY A C 1
ATOM 795 O O . GLY A 1 99 ? 17.613 -1.700 -18.927 1.00 89.44 99 GLY A O 1
ATOM 796 N N . PHE A 1 100 ? 15.786 -2.165 -20.187 1.00 93.19 100 PHE A N 1
ATOM 797 C CA . PHE A 1 100 ? 16.143 -3.527 -20.574 1.00 93.19 100 PHE A CA 1
ATOM 798 C C . PHE A 1 100 ? 16.706 -4.344 -19.392 1.00 93.19 100 PHE A C 1
ATOM 800 O O . PHE A 1 100 ? 16.210 -4.259 -18.265 1.00 93.19 100 PHE A O 1
ATOM 807 N N . VAL A 1 101 ? 17.796 -5.071 -19.633 1.00 94.19 101 VAL A N 1
ATOM 808 C CA . VAL A 1 101 ? 18.487 -5.933 -18.665 1.00 94.19 101 VAL A CA 1
ATOM 809 C C . VAL A 1 101 ? 18.909 -5.196 -17.388 1.00 94.19 101 VAL A C 1
ATOM 811 O O . VAL A 1 101 ? 18.961 -5.800 -16.321 1.00 94.19 101 VA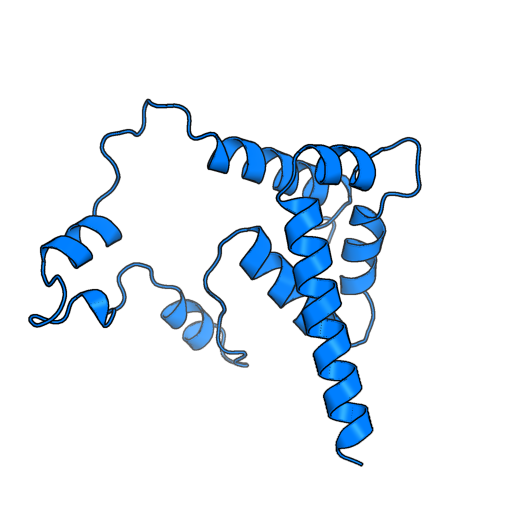L A O 1
ATOM 814 N N . ALA A 1 102 ? 19.204 -3.891 -17.441 1.00 93.88 102 ALA A N 1
ATOM 815 C CA . ALA A 1 102 ? 19.617 -3.158 -16.243 1.00 93.88 102 ALA A CA 1
ATOM 816 C C . ALA A 1 102 ? 18.461 -2.975 -15.246 1.00 93.88 102 ALA A C 1
ATOM 818 O O . ALA A 1 102 ? 18.681 -3.041 -14.035 1.00 93.88 102 ALA A O 1
ATOM 819 N N . MET A 1 103 ? 17.240 -2.745 -15.740 1.00 93.25 103 MET A N 1
ATOM 820 C CA . MET A 1 103 ? 16.050 -2.622 -14.890 1.00 93.25 103 MET A CA 1
ATOM 821 C C . MET A 1 103 ? 15.559 -3.981 -14.403 1.00 93.25 103 MET A C 1
ATOM 823 O O . MET A 1 103 ? 15.251 -4.118 -13.222 1.00 93.25 103 MET A O 1
ATOM 827 N N . GLU A 1 104 ? 15.569 -4.984 -15.278 1.00 93.50 104 GLU A N 1
ATOM 828 C CA . GLU A 1 104 ? 15.273 -6.373 -14.918 1.00 93.50 104 GLU A CA 1
ATOM 829 C C . GLU A 1 104 ? 16.227 -6.875 -13.824 1.00 93.50 104 GLU A C 1
ATOM 831 O O . GLU A 1 104 ? 15.793 -7.324 -12.763 1.00 93.50 104 GLU A O 1
ATOM 836 N N . GLY A 1 105 ? 17.535 -6.678 -14.013 1.00 92.62 105 GLY A N 1
ATOM 837 C CA . GLY A 1 105 ? 18.552 -7.081 -13.048 1.00 92.62 105 GLY A CA 1
ATOM 838 C C . GLY A 1 105 ? 18.386 -6.418 -11.680 1.00 92.62 105 GLY A C 1
ATOM 839 O O . GLY A 1 105 ? 18.614 -7.068 -10.668 1.00 92.62 105 GLY A O 1
ATOM 840 N N . ARG A 1 106 ? 17.942 -5.156 -11.613 1.00 90.81 106 ARG A N 1
ATOM 841 C CA . ARG A 1 106 ? 17.653 -4.479 -10.332 1.00 90.81 106 ARG A CA 1
ATOM 842 C C . ARG A 1 106 ? 16.401 -5.001 -9.632 1.00 90.81 106 ARG A C 1
ATOM 844 O O . ARG A 1 106 ? 16.313 -4.867 -8.417 1.00 90.81 106 ARG A O 1
ATOM 851 N N . CYS A 1 107 ? 15.436 -5.515 -10.388 1.00 89.81 107 CYS A N 1
ATOM 852 C CA . CYS A 1 107 ? 14.183 -6.024 -9.845 1.00 89.81 107 CYS A CA 1
ATOM 853 C C . CYS A 1 107 ? 14.341 -7.455 -9.318 1.00 89.81 107 CYS A C 1
ATOM 855 O O . CYS A 1 107 ? 13.846 -7.771 -8.240 1.00 89.81 107 CYS A O 1
ATOM 857 N N . ILE A 1 108 ? 15.055 -8.303 -10.064 1.00 91.44 108 ILE A N 1
ATOM 858 C CA . ILE A 1 108 ? 15.169 -9.737 -9.771 1.00 91.44 108 ILE A CA 1
ATOM 859 C C . ILE A 1 108 ? 16.353 -10.036 -8.841 1.00 91.44 108 ILE A C 1
ATOM 861 O O . ILE A 1 108 ? 16.255 -10.898 -7.966 1.00 91.44 108 ILE A O 1
ATOM 865 N N . LEU A 1 109 ? 17.495 -9.360 -9.020 1.00 91.56 109 LEU A N 1
ATOM 866 C CA . LEU A 1 109 ? 18.687 -9.664 -8.227 1.00 91.56 109 LEU A CA 1
ATOM 867 C C . LEU A 1 109 ? 18.600 -9.017 -6.838 1.00 91.56 109 LEU A C 1
ATOM 869 O O . LEU A 1 109 ? 18.242 -7.843 -6.720 1.00 91.56 109 LEU A O 1
ATOM 873 N N . PRO A 1 110 ? 18.991 -9.740 -5.774 1.00 90.06 110 PRO A N 1
ATOM 874 C CA . PRO A 1 110 ? 18.984 -9.191 -4.429 1.00 90.06 110 PRO A CA 1
ATOM 875 C C . PRO A 1 110 ? 20.028 -8.082 -4.272 1.00 90.06 110 PRO A C 1
ATOM 877 O O . PRO A 1 110 ? 21.092 -8.084 -4.899 1.00 90.06 110 PRO A O 1
ATOM 880 N N . SER A 1 111 ? 19.750 -7.153 -3.359 1.00 87.56 111 SER A N 1
ATOM 881 C CA . SER A 1 111 ? 20.708 -6.117 -2.985 1.00 87.56 111 SER A CA 1
ATOM 882 C C . SER A 1 111 ? 21.953 -6.723 -2.332 1.00 87.56 111 SER A C 1
ATOM 884 O O . SER A 1 111 ? 21.876 -7.601 -1.474 1.00 87.56 111 SER A O 1
ATOM 886 N N . LEU A 1 112 ? 23.127 -6.193 -2.677 1.00 89.38 112 LEU A N 1
ATOM 887 C CA . LEU A 1 112 ? 24.380 -6.532 -1.994 1.00 89.38 112 LEU A CA 1
ATOM 888 C C . LEU A 1 112 ? 24.507 -5.831 -0.628 1.00 89.38 112 LEU A C 1
ATOM 890 O O . LEU A 1 112 ? 25.393 -6.160 0.160 1.00 89.38 112 LEU A O 1
ATOM 894 N N . ALA A 1 113 ? 23.615 -4.884 -0.323 1.00 86.81 113 ALA A N 1
ATOM 895 C CA . ALA A 1 113 ? 23.628 -4.093 0.903 1.00 86.81 113 ALA A CA 1
ATOM 896 C C . ALA A 1 113 ? 22.937 -4.777 2.101 1.00 86.81 113 ALA A C 1
ATOM 898 O O . ALA A 1 113 ? 22.632 -4.102 3.077 1.00 86.81 113 ALA A O 1
ATOM 899 N N . ASN A 1 114 ? 22.739 -6.101 2.084 1.00 79.25 114 ASN A N 1
ATOM 900 C CA . ASN A 1 114 ? 22.008 -6.859 3.120 1.00 79.25 114 ASN A CA 1
ATOM 901 C C . ASN A 1 114 ? 22.549 -6.735 4.561 1.00 79.25 114 ASN A C 1
ATOM 903 O O . ASN A 1 114 ? 21.937 -7.244 5.494 1.00 79.25 114 ASN A O 1
ATOM 907 N N . ARG A 1 115 ? 23.711 -6.106 4.765 1.00 83.00 115 ARG A N 1
ATOM 908 C CA . ARG A 1 115 ? 24.284 -5.841 6.098 1.00 83.00 115 ARG A CA 1
ATOM 909 C C . ARG A 1 115 ? 24.032 -4.419 6.601 1.00 83.00 115 ARG A C 1
ATOM 911 O O . ARG A 1 115 ? 24.385 -4.113 7.736 1.00 83.00 115 ARG A O 1
ATOM 918 N N . VAL A 1 116 ? 23.485 -3.546 5.760 1.00 87.44 116 VAL A N 1
ATOM 919 C CA . VAL A 1 116 ? 23.199 -2.152 6.101 1.00 87.44 116 VAL A CA 1
ATOM 920 C C . VAL A 1 116 ? 21.790 -2.080 6.692 1.00 87.44 116 VAL A C 1
ATOM 922 O O . VAL A 1 116 ? 20.869 -2.655 6.114 1.00 87.44 116 VAL A O 1
ATOM 925 N N . PRO A 1 117 ? 21.589 -1.389 7.827 1.00 87.44 117 PRO A N 1
ATOM 926 C CA . PRO A 1 117 ? 20.256 -1.218 8.387 1.00 87.44 117 PRO A CA 1
ATOM 927 C C . PRO A 1 117 ? 19.363 -0.429 7.422 1.00 87.44 117 PRO A C 1
ATOM 929 O O . PRO A 1 117 ? 19.694 0.691 7.029 1.00 87.44 117 PRO A O 1
ATOM 932 N N . ASN A 1 118 ? 18.210 -1.000 7.077 1.00 88.75 118 ASN A N 1
ATOM 933 C CA . ASN A 1 118 ? 17.188 -0.333 6.282 1.00 88.75 118 ASN A CA 1
ATOM 934 C C . ASN A 1 118 ? 16.134 0.296 7.206 1.00 88.75 118 ASN A C 1
ATOM 936 O O . ASN A 1 118 ? 15.322 -0.394 7.820 1.00 88.75 118 ASN A O 1
ATOM 940 N N . ILE A 1 119 ? 16.140 1.626 7.307 1.00 87.56 119 ILE A N 1
ATOM 941 C CA . ILE A 1 119 ? 15.218 2.378 8.175 1.00 87.56 119 ILE A CA 1
ATOM 942 C C . ILE A 1 119 ? 13.758 2.174 7.739 1.00 87.56 119 ILE A C 1
ATOM 944 O O . ILE A 1 119 ? 12.861 2.146 8.581 1.00 87.56 119 ILE A O 1
ATOM 948 N N . CYS A 1 120 ? 13.506 1.982 6.440 1.00 86.31 120 CYS A N 1
ATOM 949 C CA . CYS A 1 120 ? 12.160 1.729 5.930 1.00 86.31 120 CYS A CA 1
ATOM 950 C C . CYS A 1 120 ? 11.617 0.384 6.426 1.00 86.31 120 CYS A C 1
ATOM 952 O O . CYS A 1 120 ? 10.464 0.312 6.843 1.00 86.31 120 CYS A O 1
ATOM 954 N N . GLU A 1 121 ? 12.453 -0.657 6.447 1.00 88.50 121 GLU A N 1
ATOM 955 C CA . GLU A 1 121 ? 12.088 -1.967 7.005 1.00 88.50 121 GLU A CA 1
ATOM 956 C C . GLU A 1 121 ? 11.861 -1.893 8.516 1.00 88.50 121 GLU A C 1
ATOM 958 O O . GLU A 1 121 ? 10.928 -2.508 9.021 1.00 88.50 121 GLU A O 1
ATOM 963 N N . GLN A 1 122 ? 12.656 -1.099 9.241 1.00 89.62 122 GLN A N 1
ATOM 964 C CA . GLN A 1 122 ? 12.453 -0.885 10.678 1.00 89.62 122 GLN A CA 1
ATOM 965 C C . GLN A 1 122 ? 11.116 -0.194 10.968 1.00 89.62 122 GLN A C 1
ATOM 967 O O . GLN A 1 122 ? 10.372 -0.637 11.843 1.00 89.62 122 GLN A O 1
ATOM 972 N N . ASN A 1 123 ? 10.785 0.860 10.216 1.00 88.75 123 ASN A N 1
ATOM 973 C CA . ASN A 1 123 ? 9.492 1.532 10.327 1.00 88.75 123 ASN A CA 1
ATOM 974 C C . ASN A 1 123 ? 8.336 0.567 10.016 1.00 88.75 123 ASN A C 1
ATOM 976 O O . ASN A 1 123 ? 7.380 0.471 10.783 1.00 88.75 123 ASN A O 1
ATOM 980 N N . LEU A 1 124 ? 8.453 -0.202 8.928 1.00 91.12 124 LEU A N 1
ATO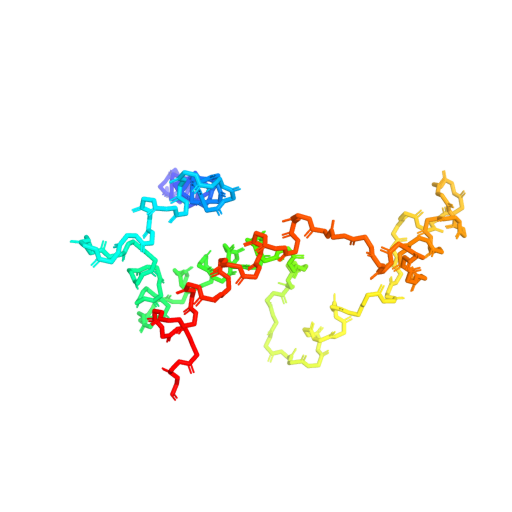M 981 C CA . LEU A 1 124 ? 7.456 -1.202 8.550 1.00 91.12 124 LEU A CA 1
ATOM 982 C C . LEU A 1 124 ? 7.280 -2.276 9.632 1.00 91.12 124 LEU A C 1
ATOM 984 O O . LEU A 1 124 ? 6.149 -2.627 9.962 1.00 91.12 124 LEU A O 1
ATOM 988 N N . ALA A 1 125 ? 8.374 -2.766 10.216 1.00 91.56 125 ALA A N 1
ATOM 989 C CA . ALA A 1 125 ? 8.338 -3.768 11.277 1.00 91.56 125 ALA A CA 1
ATOM 990 C C . ALA A 1 125 ? 7.581 -3.269 12.516 1.00 91.56 125 ALA A C 1
ATOM 992 O O . ALA A 1 125 ? 6.789 -4.015 13.089 1.00 91.56 125 ALA A O 1
ATOM 993 N N . ILE A 1 126 ? 7.772 -2.003 12.900 1.00 90.69 126 ILE A N 1
ATOM 994 C CA . ILE A 1 126 ? 7.056 -1.387 14.027 1.00 90.69 126 ILE A CA 1
ATOM 995 C C . ILE A 1 126 ? 5.560 -1.286 13.729 1.00 90.69 126 ILE A C 1
ATOM 997 O O . ILE A 1 126 ? 4.746 -1.690 14.559 1.00 90.69 126 ILE A O 1
ATOM 1001 N N . ILE A 1 127 ? 5.197 -0.804 12.538 1.00 90.00 127 ILE A N 1
ATOM 1002 C CA . ILE A 1 127 ? 3.796 -0.713 12.105 1.00 90.00 127 ILE A CA 1
ATOM 1003 C C . ILE A 1 127 ? 3.142 -2.099 12.140 1.00 90.00 127 ILE A C 1
ATOM 1005 O O . ILE A 1 127 ? 2.061 -2.266 12.707 1.00 90.00 127 ILE A O 1
ATOM 1009 N N . LEU A 1 128 ? 3.808 -3.104 11.570 1.00 91.12 128 LEU A N 1
ATOM 1010 C CA . LEU A 1 128 ? 3.300 -4.470 11.509 1.00 91.12 128 LEU A CA 1
ATOM 1011 C C . LEU A 1 128 ? 3.126 -5.056 12.914 1.00 91.12 128 LEU A C 1
ATOM 1013 O O . LEU A 1 128 ? 2.080 -5.628 13.212 1.00 91.12 128 LEU A O 1
ATOM 1017 N N . TYR A 1 129 ? 4.096 -4.839 13.802 1.00 90.69 129 TYR A N 1
ATOM 1018 C CA . TYR A 1 129 ? 3.998 -5.228 15.205 1.00 90.69 129 TYR A CA 1
ATOM 1019 C C . TYR 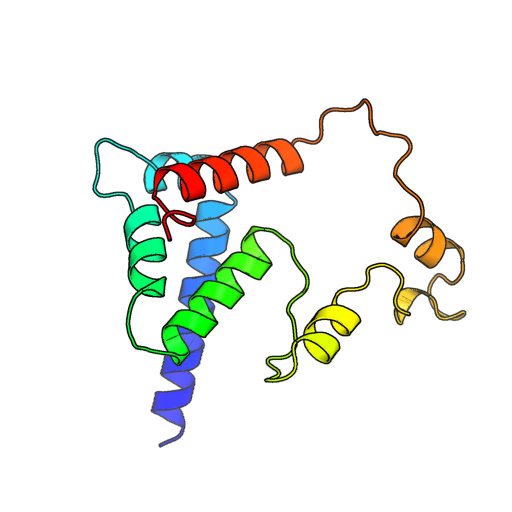A 1 129 ? 2.792 -4.576 15.904 1.00 90.69 129 TYR A C 1
ATOM 1021 O O . TYR A 1 129 ? 2.016 -5.273 16.557 1.00 90.69 129 TYR A O 1
ATOM 1029 N N . SER A 1 130 ? 2.551 -3.276 15.700 1.00 89.06 130 SER A N 1
ATOM 1030 C CA . SER A 1 130 ? 1.362 -2.598 16.245 1.00 89.06 130 SER A CA 1
ATOM 1031 C C . SER A 1 130 ? 0.041 -3.203 15.737 1.00 89.06 130 SER A C 1
ATOM 1033 O O . SER A 1 130 ? -0.914 -3.348 16.505 1.00 89.06 130 SER A O 1
ATOM 1035 N N . PHE A 1 131 ? -0.031 -3.612 14.466 1.00 88.62 131 PHE A N 1
ATOM 1036 C CA . PHE A 1 131 ? -1.200 -4.329 13.933 1.00 88.62 131 PHE A CA 1
ATOM 1037 C C . PHE A 1 131 ? -1.386 -5.721 14.542 1.00 88.62 131 PHE A C 1
ATOM 1039 O O . PHE A 1 131 ? -2.518 -6.141 14.793 1.00 88.62 131 PHE A O 1
ATOM 1046 N N . LEU A 1 132 ? -0.301 -6.435 14.826 1.00 89.19 132 LEU A N 1
ATOM 1047 C CA . LEU A 1 132 ? -0.379 -7.736 15.488 1.00 89.19 132 LEU A CA 1
ATOM 1048 C C . LEU A 1 132 ? -0.906 -7.614 16.921 1.00 89.19 132 LEU A C 1
ATOM 1050 O O . LEU A 1 132 ? -1.814 -8.357 17.299 1.00 89.19 132 LEU A O 1
ATOM 1054 N N . GLU A 1 133 ? -0.412 -6.637 17.680 1.00 87.81 133 GLU A N 1
ATOM 1055 C CA . GLU A 1 133 ? -0.852 -6.381 19.059 1.00 87.81 133 GLU A CA 1
ATOM 1056 C C . GLU A 1 133 ? -2.333 -5.975 19.142 1.00 87.81 133 GLU A C 1
ATOM 1058 O O . GLU A 1 133 ? -3.043 -6.361 20.069 1.00 87.81 133 GLU A O 1
ATOM 1063 N N . THR A 1 134 ? -2.852 -5.267 18.135 1.00 86.12 134 THR A N 1
ATOM 1064 C CA . THR A 1 134 ? -4.284 -4.910 18.067 1.00 86.12 134 THR A CA 1
ATOM 1065 C C . THR A 1 134 ? -5.202 -6.053 17.628 1.00 86.12 134 THR A C 1
ATOM 1067 O O . THR A 1 134 ? -6.430 -5.908 17.680 1.00 86.12 134 THR A O 1
ATOM 1070 N N . GLY A 1 135 ? -4.633 -7.209 17.270 1.00 83.69 135 GLY A N 1
ATOM 1071 C CA . GLY A 1 135 ? -5.373 -8.428 16.960 1.00 83.69 135 GLY A CA 1
ATOM 1072 C C . GLY A 1 135 ? -5.695 -8.623 15.481 1.00 83.69 135 GLY A C 1
ATOM 1073 O O . GLY A 1 135 ? -6.650 -9.336 15.182 1.00 83.69 135 GLY A O 1
ATOM 1074 N N . LEU A 1 136 ? -4.918 -8.048 14.552 1.00 84.31 136 LEU A N 1
ATOM 1075 C CA . LEU A 1 136 ? -5.128 -8.259 13.111 1.00 84.31 136 LEU A CA 1
ATOM 1076 C C . LEU A 1 136 ? -5.113 -9.752 12.721 1.00 84.31 136 LEU A C 1
ATOM 1078 O O . LEU A 1 136 ? -5.912 -10.168 11.891 1.00 84.31 136 LEU A O 1
ATOM 1082 N N . LEU A 1 137 ? -4.233 -10.553 13.337 1.00 80.31 137 LEU A N 1
ATOM 1083 C CA . LEU A 1 137 ? -4.128 -12.005 13.112 1.00 80.31 137 LEU A CA 1
ATOM 1084 C C . LEU A 1 137 ? -4.905 -12.857 14.128 1.00 80.31 137 LEU A C 1
ATOM 1086 O O . LEU A 1 137 ? -4.805 -14.082 14.086 1.00 80.31 137 LEU A O 1
ATOM 1090 N N . ARG A 1 138 ? -5.654 -12.257 15.063 1.00 62.91 138 ARG A N 1
ATOM 1091 C CA . ARG A 1 138 ? -6.520 -13.032 15.965 1.00 62.91 138 ARG A CA 1
ATOM 1092 C C . ARG A 1 138 ? -7.799 -13.418 15.220 1.00 62.91 138 ARG A C 1
ATOM 1094 O O . ARG A 1 138 ? -8.844 -12.808 15.417 1.00 62.91 138 ARG A O 1
ATOM 1101 N N . THR A 1 139 ? -7.667 -14.417 14.355 1.00 46.59 139 THR A N 1
ATOM 1102 C CA . THR A 1 139 ? -8.756 -15.272 13.859 1.00 46.59 139 THR A CA 1
ATOM 1103 C C . THR A 1 139 ? -9.007 -16.426 14.810 1.00 46.59 139 THR A C 1
ATOM 1105 O O . THR A 1 139 ? -8.002 -17.031 15.249 1.00 46.59 139 THR A O 1
#

pLDDT: mean 87.46, std 6.64, range [46.59, 95.25]

InterPro domains:
  IPR028267 Rapamycin-insensitive companion of mTOR, N-terminal domain [PF14664] (3-138)
  IPR028268 Pianissimo family [PTHR13298] (3-138)